Protein AF-A0A1C7MQ94-F1 (afdb_monomer_lite)

Sequence (84 aa):
MFTANPPTLSHRSATAPAKRLAFASNLSVYDTFPATVYDRRSEPATWSRLTPALAQRIKEELNSYKMEEMEVHAASRVHTQFFV

Secondary structure (DSSP, 8-state):
---------------S--------SS--------TTTS--PPSPPGGGG--HHHHHHHHHHHHHIIIII----GGGGGG-----

Organism: Grifola frondosa (NCBI:txid5627)

Structure (mmCIF, N/CA/C/O backbone):
data_AF-A0A1C7MQ94-F1
#
_entry.id   AF-A0A1C7MQ94-F1
#
loop_
_atom_site.group_PDB
_atom_site.id
_atom_site.type_symbol
_atom_site.label_atom_id
_atom_site.label_alt_id
_atom_site.label_comp_id
_atom_site.label_asym_id
_atom_site.label_entity_id
_atom_site.label_seq_id
_atom_site.pdbx_PDB_ins_code
_atom_site.Cartn_x
_atom_site.Cartn_y
_atom_site.Cartn_z
_atom_site.occupancy
_atom_site.B_iso_or_equiv
_atom_site.auth_seq_id
_atom_site.auth_comp_id
_atom_site.auth_asym_id
_atom_site.auth_atom_id
_atom_site.pdbx_PDB_model_num
ATOM 1 N N . MET A 1 1 ? -43.308 18.857 -24.533 1.00 43.84 1 MET A N 1
ATOM 2 C CA . MET A 1 1 ? -42.910 17.630 -23.814 1.00 43.84 1 MET A CA 1
ATOM 3 C C . MET A 1 1 ? -41.695 17.066 -24.531 1.00 43.84 1 MET A C 1
ATOM 5 O O . MET A 1 1 ? -41.838 16.666 -25.676 1.00 43.84 1 MET A O 1
ATOM 9 N N . PHE A 1 2 ? -40.506 17.140 -23.931 1.00 41.31 2 PHE A N 1
ATOM 10 C CA . PHE A 1 2 ? -39.268 16.637 -24.534 1.00 41.31 2 PHE A CA 1
ATOM 11 C C . PHE A 1 2 ? -38.872 15.341 -23.829 1.00 41.31 2 PHE A C 1
ATOM 13 O O . PHE A 1 2 ? -38.542 15.357 -22.647 1.00 41.31 2 PHE A O 1
ATOM 20 N N . THR A 1 3 ? -38.948 14.218 -24.537 1.00 46.12 3 THR A N 1
ATOM 21 C CA . THR A 1 3 ? -38.496 12.914 -24.044 1.00 46.12 3 THR A CA 1
ATOM 22 C C . THR A 1 3 ? -37.028 12.738 -24.426 1.00 46.12 3 THR A C 1
ATOM 24 O O . THR A 1 3 ? -36.713 12.501 -25.592 1.00 46.12 3 THR A O 1
ATOM 27 N N . ALA A 1 4 ? -36.122 12.895 -23.463 1.00 52.22 4 ALA A N 1
ATOM 28 C CA . ALA A 1 4 ? -34.713 12.571 -23.650 1.00 52.22 4 ALA A CA 1
ATOM 29 C C . ALA A 1 4 ? -34.538 11.046 -23.573 1.00 52.22 4 ALA A C 1
ATOM 31 O O . ALA A 1 4 ? -34.770 10.451 -22.522 1.00 52.22 4 ALA A O 1
ATOM 32 N N . ASN A 1 5 ? -34.154 10.410 -24.680 1.00 58.41 5 ASN A N 1
ATOM 33 C CA . ASN A 1 5 ? -33.758 9.002 -24.670 1.00 58.41 5 ASN A CA 1
ATOM 34 C C . ASN A 1 5 ? -32.302 8.899 -24.174 1.00 58.41 5 ASN A C 1
ATOM 36 O O . ASN A 1 5 ? -31.462 9.678 -24.638 1.00 58.41 5 ASN A O 1
ATOM 40 N N . PRO A 1 6 ? -31.969 7.972 -23.259 1.00 60.62 6 PRO A N 1
ATOM 41 C CA . PRO A 1 6 ? -30.596 7.796 -22.801 1.00 60.62 6 PRO A CA 1
ATOM 42 C C . PRO A 1 6 ? -29.717 7.249 -23.940 1.00 60.62 6 PRO A C 1
ATOM 44 O O . PRO A 1 6 ? -30.199 6.463 -24.761 1.00 60.62 6 PR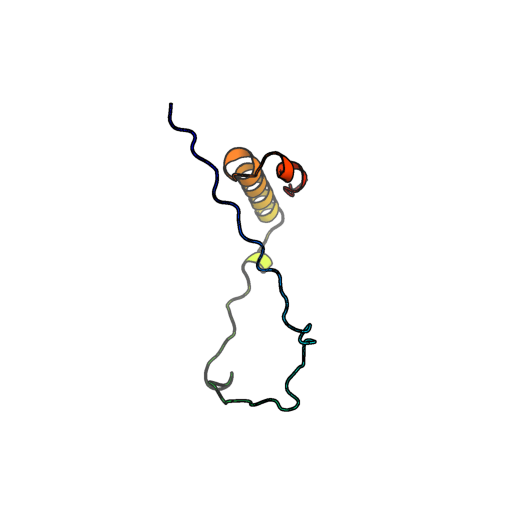O A O 1
ATOM 47 N N . PRO A 1 7 ? -28.427 7.630 -24.012 1.00 58.69 7 PRO A N 1
ATOM 48 C CA . PRO A 1 7 ? -27.521 7.086 -25.011 1.00 58.69 7 PRO A CA 1
ATOM 49 C C . PRO A 1 7 ? -27.331 5.592 -24.746 1.00 58.69 7 PRO A C 1
ATOM 51 O O . PRO A 1 7 ? -26.731 5.186 -23.751 1.00 58.69 7 PRO A O 1
ATOM 54 N N . THR A 1 8 ? -27.853 4.753 -25.637 1.00 59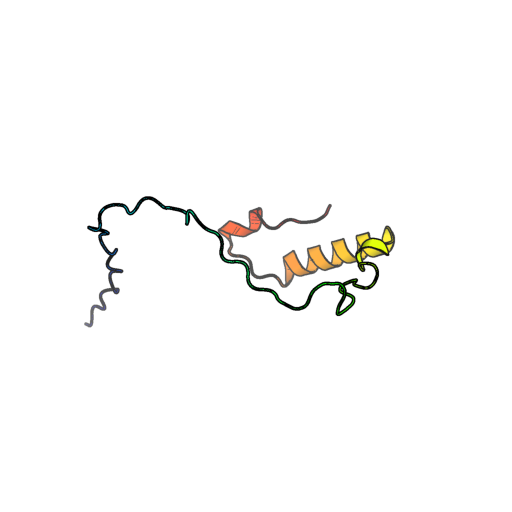.75 8 THR A N 1
ATOM 55 C CA . THR A 1 8 ? -27.580 3.318 -25.614 1.00 59.75 8 THR A CA 1
ATOM 56 C C . THR A 1 8 ? -26.098 3.125 -25.910 1.00 59.75 8 THR A C 1
ATOM 58 O O . THR A 1 8 ? -25.649 3.394 -27.028 1.00 59.75 8 THR A O 1
ATOM 61 N N . LEU A 1 9 ? -25.328 2.678 -24.915 1.00 57.22 9 LEU A N 1
ATOM 62 C CA . LEU A 1 9 ? -23.970 2.190 -25.126 1.00 57.22 9 LEU A CA 1
ATOM 63 C C . LEU A 1 9 ? -24.056 1.037 -26.126 1.00 57.22 9 LEU A C 1
ATOM 65 O O . LEU A 1 9 ? -24.493 -0.061 -25.789 1.00 57.22 9 LEU A O 1
ATOM 69 N N . SER A 1 10 ? -23.685 1.313 -27.375 1.00 57.28 10 SER A N 1
ATOM 70 C CA . SER A 1 10 ? -23.525 0.282 -28.388 1.00 57.28 10 SER A CA 1
ATOM 71 C C . SER A 1 10 ? -22.421 -0.644 -27.895 1.00 57.28 10 SER A C 1
ATOM 73 O O . SER A 1 10 ? -21.235 -0.307 -27.954 1.00 57.28 10 SER A O 1
ATOM 75 N N . HIS A 1 11 ? -22.815 -1.788 -27.330 1.00 58.62 11 HIS A N 1
ATOM 76 C CA . HIS A 1 11 ? -21.906 -2.901 -27.134 1.00 58.62 11 HIS A CA 1
ATOM 77 C C . HIS A 1 11 ? -21.336 -3.182 -28.517 1.00 58.62 11 HIS A C 1
ATOM 79 O O . HIS A 1 11 ? -22.064 -3.603 -29.414 1.00 58.62 11 HIS A O 1
ATOM 85 N N . ARG A 1 12 ? -20.051 -2.869 -28.714 1.00 55.28 12 ARG A N 1
ATOM 86 C CA . ARG A 1 12 ? -19.337 -3.232 -29.933 1.00 55.28 12 ARG A CA 1
ATOM 87 C C . ARG A 1 12 ? -19.412 -4.748 -30.019 1.00 55.28 12 ARG A C 1
ATOM 89 O O . ARG A 1 12 ? -18.642 -5.437 -29.356 1.00 55.28 12 ARG A O 1
ATOM 96 N N . SER A 1 13 ? -20.382 -5.253 -30.776 1.00 52.34 13 SER A N 1
ATOM 97 C CA . SER A 1 13 ? -20.484 -6.653 -31.143 1.00 52.34 13 SER A CA 1
ATOM 98 C C . SER A 1 13 ? -19.148 -7.011 -31.772 1.00 52.34 13 SER A C 1
ATOM 100 O O . SER A 1 13 ? -18.809 -6.533 -32.855 1.00 52.34 13 SER A O 1
ATOM 102 N N . ALA A 1 14 ? -18.325 -7.743 -31.026 1.00 60.06 14 ALA A N 1
ATOM 103 C CA . ALA A 1 14 ? -16.997 -8.131 -31.453 1.00 60.06 14 ALA A CA 1
ATOM 104 C C . ALA A 1 14 ? -17.136 -9.250 -32.487 1.00 60.06 14 ALA A C 1
ATOM 106 O O . ALA A 1 14 ? -16.919 -10.418 -32.194 1.00 60.06 14 ALA A O 1
ATOM 107 N N . THR A 1 15 ? -17.499 -8.894 -33.717 1.00 61.56 15 THR A N 1
ATOM 108 C CA . THR A 1 15 ? -17.493 -9.800 -34.873 1.00 61.56 15 THR A CA 1
ATOM 109 C C . THR A 1 15 ? -16.088 -9.910 -35.479 1.00 61.56 15 THR A C 1
ATOM 111 O O . THR A 1 15 ? -15.922 -10.009 -36.690 1.00 61.56 15 THR A O 1
ATOM 114 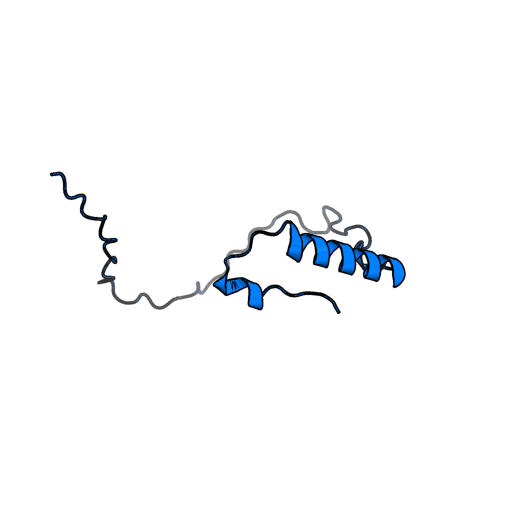N N . ALA A 1 16 ? -15.051 -9.864 -34.640 1.00 61.56 16 ALA A N 1
ATOM 115 C CA . ALA A 1 16 ? -13.688 -10.192 -35.032 1.00 61.56 16 ALA A CA 1
ATOM 116 C C . ALA A 1 16 ? -13.380 -11.600 -34.503 1.00 61.56 16 ALA A C 1
ATOM 118 O O . ALA A 1 16 ? -13.703 -11.874 -33.344 1.00 61.56 16 ALA A O 1
ATOM 119 N N . PRO A 1 17 ? -12.772 -12.499 -35.303 1.00 62.50 17 PRO A N 1
ATOM 120 C CA . PRO A 1 17 ? -12.375 -13.813 -34.810 1.00 62.50 17 PRO A CA 1
ATOM 121 C C . PRO A 1 17 ? -11.538 -13.620 -33.548 1.00 62.50 17 PRO A C 1
ATOM 123 O O . PRO A 1 17 ? -10.664 -12.748 -33.526 1.00 62.50 17 PRO A O 1
ATOM 126 N N . ALA A 1 18 ? -11.842 -14.386 -32.497 1.00 65.81 18 ALA A N 1
ATOM 127 C CA . ALA A 1 18 ? -11.161 -14.307 -31.213 1.00 65.81 18 ALA A CA 1
ATOM 128 C C . ALA A 1 18 ? -9.658 -14.503 -31.434 1.00 65.81 18 ALA A C 1
ATOM 130 O O . ALA A 1 18 ? -9.171 -15.630 -31.542 1.00 65.81 18 ALA A O 1
ATOM 131 N N . LYS A 1 19 ? -8.916 -13.398 -31.560 1.00 67.12 19 LYS A N 1
ATOM 132 C CA . LYS A 1 19 ? -7.460 -13.423 -31.595 1.00 67.12 19 LYS A CA 1
ATOM 133 C C . LYS A 1 19 ? -7.037 -14.011 -30.257 1.00 67.12 19 LYS A C 1
ATOM 135 O O . LYS A 1 19 ? -7.160 -13.364 -29.221 1.00 67.12 19 LYS A O 1
ATOM 140 N N . ARG A 1 20 ? -6.624 -15.278 -30.278 1.00 77.00 20 ARG A N 1
ATOM 141 C CA . ARG A 1 20 ? -6.053 -15.960 -29.120 1.00 77.00 20 ARG A CA 1
ATOM 142 C C . ARG A 1 20 ? -4.808 -15.175 -28.727 1.00 77.00 20 ARG A C 1
ATOM 144 O O . ARG A 1 20 ? -3.988 -14.879 -29.595 1.00 77.00 20 ARG A O 1
ATOM 151 N N . LEU A 1 21 ? -4.706 -14.799 -27.455 1.00 85.69 21 LEU A N 1
ATOM 152 C CA . LEU A 1 21 ? -3.523 -14.127 -26.933 1.00 85.69 21 LEU A CA 1
ATOM 153 C C . LEU A 1 21 ? -2.290 -14.963 -27.303 1.00 85.69 21 LEU A C 1
ATOM 155 O O . LEU A 1 21 ? -2.242 -16.158 -27.015 1.00 85.69 21 LEU A O 1
ATOM 159 N N . ALA A 1 22 ? -1.343 -14.344 -28.001 1.00 84.69 22 ALA A N 1
ATOM 160 C CA . ALA A 1 22 ? -0.108 -14.971 -28.447 1.00 84.69 22 ALA A CA 1
ATOM 161 C C . ALA A 1 22 ? 1.063 -14.130 -27.940 1.00 84.69 22 ALA A C 1
ATOM 163 O O . ALA A 1 22 ? 1.070 -12.909 -28.099 1.00 84.69 22 ALA A O 1
ATOM 164 N N . PHE A 1 23 ? 2.030 -14.786 -27.307 1.00 89.00 23 PHE A N 1
ATOM 165 C CA . PHE A 1 23 ? 3.257 -14.150 -26.842 1.00 89.00 23 PHE A CA 1
ATOM 166 C C . PHE A 1 23 ? 4.298 -14.137 -27.964 1.00 89.00 23 PHE A C 1
ATOM 168 O O . PHE A 1 23 ? 4.313 -15.029 -28.815 1.00 89.00 23 PHE A O 1
ATOM 175 N N . ALA A 1 24 ? 5.170 -13.130 -27.965 1.00 88.88 24 ALA A N 1
ATOM 176 C CA . ALA A 1 24 ? 6.297 -13.088 -28.886 1.00 88.88 24 ALA A CA 1
ATOM 177 C C . ALA A 1 24 ? 7.249 -14.265 -28.615 1.00 88.88 24 ALA A C 1
ATOM 179 O O . ALA A 1 24 ? 7.522 -14.604 -27.465 1.00 88.88 24 ALA A O 1
ATOM 180 N N . SER A 1 25 ? 7.762 -14.880 -29.679 1.00 90.75 25 SER A N 1
ATOM 181 C CA . SER A 1 25 ? 8.736 -15.975 -29.591 1.00 90.75 25 SER A CA 1
ATOM 182 C C . SER A 1 25 ? 10.147 -15.494 -29.251 1.00 90.75 25 SER A C 1
ATOM 184 O O . SER A 1 25 ? 11.001 -16.296 -28.887 1.00 90.75 25 SER A O 1
ATOM 186 N N . ASN A 1 26 ? 10.409 -14.198 -29.409 1.00 91.31 26 ASN A N 1
ATOM 187 C CA . ASN A 1 26 ? 11.689 -13.563 -29.152 1.00 91.31 26 ASN A CA 1
ATOM 188 C C . ASN A 1 26 ? 11.531 -12.387 -28.182 1.00 91.31 26 ASN A C 1
ATOM 190 O O . ASN A 1 26 ? 10.549 -11.646 -28.222 1.00 91.31 26 ASN A O 1
ATOM 194 N N . LEU A 1 27 ? 12.534 -12.218 -27.322 1.00 91.06 27 LEU A N 1
ATOM 195 C CA . LEU A 1 27 ? 12.638 -11.105 -26.388 1.00 91.06 27 LEU A CA 1
ATOM 196 C C . LEU A 1 27 ? 13.734 -10.154 -26.875 1.00 91.06 27 LEU A C 1
ATOM 198 O O . LEU A 1 27 ? 14.884 -10.562 -27.025 1.00 91.06 27 LEU A O 1
ATOM 202 N N . SER A 1 28 ? 13.388 -8.889 -27.096 1.00 91.25 28 SER A N 1
ATOM 203 C CA . SER A 1 28 ? 14.371 -7.823 -27.303 1.00 91.25 28 SER A CA 1
ATOM 204 C C . SER A 1 28 ? 14.717 -7.199 -25.955 1.00 91.25 28 SER A C 1
ATOM 206 O O . SER A 1 28 ? 13.834 -6.688 -25.268 1.00 91.25 28 SER A O 1
ATOM 208 N N . VAL A 1 29 ? 15.993 -7.248 -25.577 1.00 89.38 29 VAL A N 1
ATOM 209 C CA . VAL A 1 29 ? 16.515 -6.606 -24.364 1.00 89.38 29 VAL A CA 1
ATOM 210 C C . VAL A 1 29 ? 17.356 -5.411 -24.794 1.00 89.38 29 VAL A C 1
ATOM 212 O O . VAL A 1 29 ? 18.248 -5.554 -25.626 1.00 89.38 29 VAL A O 1
ATOM 215 N N . TYR A 1 30 ? 17.047 -4.239 -24.247 1.00 88.62 30 TYR A N 1
ATOM 216 C CA . TYR A 1 30 ? 17.820 -3.017 -24.444 1.00 88.62 30 TYR A CA 1
ATOM 217 C C . TYR A 1 30 ? 18.524 -2.674 -23.138 1.00 88.62 30 TYR A C 1
ATOM 219 O O . TYR A 1 30 ? 17.898 -2.701 -22.076 1.00 88.62 30 TYR A O 1
ATOM 227 N N . ASP A 1 31 ? 19.806 -2.336 -23.218 1.00 86.56 31 ASP A N 1
ATOM 228 C CA . ASP A 1 31 ? 20.572 -1.949 -22.042 1.00 86.56 31 ASP A CA 1
ATOM 229 C C . ASP A 1 31 ? 20.152 -0.558 -21.558 1.00 86.56 31 ASP A C 1
ATOM 231 O O . ASP A 1 31 ? 20.072 0.408 -22.319 1.00 86.56 31 ASP A O 1
ATOM 235 N N . THR A 1 32 ? 19.897 -0.458 -20.258 1.00 87.19 32 THR A N 1
ATOM 236 C CA . THR A 1 32 ? 19.702 0.809 -19.545 1.00 87.19 32 THR A CA 1
ATOM 237 C C . THR A 1 32 ? 20.813 0.984 -18.513 1.00 87.19 32 THR A C 1
ATOM 239 O O . THR A 1 32 ? 21.729 0.168 -18.433 1.00 87.19 32 THR A O 1
ATOM 242 N N . PHE A 1 33 ? 20.735 2.010 -17.662 1.00 86.38 33 PHE A N 1
ATOM 243 C CA . PHE A 1 33 ? 21.673 2.165 -16.549 1.00 86.38 33 PHE A CA 1
ATOM 244 C C . PHE A 1 33 ? 21.700 0.889 -15.684 1.00 86.38 33 PHE A C 1
ATOM 246 O O . PHE A 1 33 ? 20.643 0.481 -15.200 1.00 86.38 33 PHE A O 1
ATOM 253 N N . PRO A 1 34 ? 22.851 0.225 -15.487 1.00 83.56 34 PRO A N 1
ATOM 254 C CA . PRO A 1 34 ? 22.971 -0.923 -14.592 1.00 83.56 34 PRO A CA 1
ATOM 255 C C . PRO A 1 34 ? 23.108 -0.472 -13.128 1.00 83.56 34 PRO A C 1
ATOM 257 O O . PRO A 1 34 ? 23.442 0.676 -12.845 1.00 83.56 34 PRO A O 1
ATOM 260 N N . ALA A 1 35 ? 22.879 -1.385 -12.177 1.00 81.19 35 ALA A N 1
ATOM 261 C CA . ALA A 1 35 ? 23.016 -1.096 -10.739 1.00 81.19 35 ALA A CA 1
ATOM 262 C C . ALA A 1 35 ? 24.456 -0.736 -10.320 1.00 81.19 35 ALA A C 1
ATOM 264 O O . ALA A 1 35 ? 24.679 -0.223 -9.232 1.00 81.19 35 ALA A O 1
ATOM 265 N N . THR A 1 36 ? 25.445 -1.016 -11.171 1.00 86.31 36 THR A N 1
ATOM 266 C CA . THR A 1 36 ? 26.844 -0.617 -10.969 1.00 86.31 36 THR A CA 1
ATOM 267 C C . THR A 1 36 ? 27.087 0.860 -11.264 1.00 86.31 36 THR A C 1
ATOM 269 O O . THR A 1 36 ? 28.076 1.411 -10.795 1.00 86.31 36 THR A O 1
ATOM 272 N N . VAL A 1 37 ? 26.206 1.501 -12.040 1.00 90.62 37 VAL A N 1
ATOM 273 C CA . VAL A 1 37 ? 26.341 2.913 -12.427 1.00 90.62 37 VAL A CA 1
ATOM 274 C C . VAL A 1 37 ? 25.721 3.843 -11.384 1.00 90.62 37 VAL A C 1
ATOM 276 O O . VAL A 1 37 ? 26.134 4.993 -11.278 1.00 90.62 37 VAL A O 1
ATOM 279 N N . TYR A 1 38 ? 24.771 3.357 -10.581 1.00 90.06 38 TYR A N 1
ATOM 280 C CA . TYR A 1 38 ? 24.249 4.095 -9.434 1.00 90.06 38 TYR A CA 1
ATOM 281 C C . TYR A 1 38 ? 23.651 3.158 -8.383 1.00 90.06 38 TYR A C 1
ATOM 283 O O . TYR A 1 38 ? 23.075 2.118 -8.710 1.00 90.06 38 TYR A O 1
ATOM 291 N N . ASP A 1 39 ? 23.749 3.560 -7.117 1.00 89.56 39 ASP A N 1
ATOM 292 C CA . ASP A 1 39 ? 23.159 2.808 -6.016 1.00 89.56 39 ASP A CA 1
ATOM 293 C C . ASP A 1 39 ? 21.633 2.982 -5.994 1.00 89.56 39 ASP A C 1
ATOM 295 O O . ASP A 1 39 ? 21.115 4.097 -5.943 1.00 89.56 39 ASP A O 1
ATOM 299 N N . ARG A 1 40 ? 20.909 1.861 -6.044 1.00 91.31 40 ARG A N 1
ATOM 300 C CA . ARG A 1 40 ? 19.439 1.805 -5.972 1.00 91.31 40 ARG A CA 1
ATOM 301 C C . ARG A 1 40 ? 18.925 1.482 -4.575 1.00 91.31 40 ARG A C 1
ATOM 303 O O . ARG A 1 40 ? 17.718 1.317 -4.402 1.00 91.31 40 ARG A O 1
ATOM 310 N N . ARG A 1 41 ? 19.817 1.303 -3.599 1.00 90.25 41 ARG A N 1
ATOM 311 C CA . ARG A 1 41 ? 19.431 0.990 -2.226 1.00 90.25 41 ARG A CA 1
ATOM 312 C C . ARG A 1 41 ? 18.720 2.193 -1.619 1.00 90.25 41 ARG A C 1
ATOM 314 O O . ARG A 1 41 ? 19.225 3.310 -1.651 1.00 90.25 41 ARG A O 1
ATOM 321 N N . SER A 1 42 ? 17.534 1.947 -1.077 1.00 87.62 42 SER A N 1
ATOM 322 C CA . SER A 1 42 ? 16.848 2.916 -0.233 1.00 87.62 42 SER A CA 1
ATOM 323 C C . SER A 1 42 ? 17.406 2.860 1.186 1.00 87.62 42 SER A C 1
ATOM 325 O O . SER A 1 42 ? 17.976 1.850 1.606 1.00 87.62 42 SER A O 1
ATOM 327 N N . GLU A 1 43 ? 17.141 3.908 1.958 1.00 88.94 43 GLU A N 1
ATOM 328 C CA . GLU A 1 43 ? 17.246 3.846 3.415 1.00 88.94 43 GLU A CA 1
ATOM 329 C C . GLU A 1 43 ? 16.397 2.689 3.984 1.00 88.94 43 GLU A C 1
ATOM 331 O O . GLU A 1 43 ? 15.436 2.243 3.333 1.00 88.94 43 GLU A O 1
ATOM 336 N N . PRO A 1 44 ? 16.715 2.189 5.196 1.00 89.12 44 PRO A N 1
ATOM 337 C CA . PRO A 1 44 ? 15.911 1.175 5.862 1.00 89.12 44 PRO A CA 1
ATOM 338 C C . PRO A 1 44 ? 14.442 1.585 5.901 1.00 89.12 44 PRO A C 1
ATOM 340 O O . PRO A 1 44 ? 14.100 2.687 6.337 1.00 89.12 44 PRO A O 1
ATOM 343 N N . ALA A 1 45 ? 13.571 0.687 5.449 1.00 89.62 45 ALA A N 1
ATOM 344 C CA . ALA A 1 45 ? 12.162 0.998 5.282 1.00 89.62 45 ALA A CA 1
ATOM 345 C C . ALA A 1 45 ? 11.520 1.419 6.614 1.00 89.62 45 ALA A C 1
ATOM 347 O O . ALA A 1 45 ? 11.761 0.793 7.646 1.00 89.62 45 ALA A O 1
ATOM 348 N N . THR A 1 46 ? 10.666 2.444 6.601 1.00 89.31 46 THR A N 1
ATOM 349 C CA . THR A 1 46 ? 10.074 3.033 7.818 1.00 89.31 46 THR A CA 1
ATOM 350 C C . THR A 1 46 ? 9.356 2.006 8.697 1.00 89.31 46 THR A C 1
ATOM 352 O O . THR A 1 46 ? 9.426 2.088 9.922 1.00 89.31 46 THR A O 1
ATOM 355 N N . TRP A 1 47 ? 8.740 0.981 8.095 1.00 91.06 47 TRP A N 1
ATOM 356 C CA . TRP A 1 47 ? 8.063 -0.095 8.827 1.00 91.06 47 TRP A CA 1
ATOM 357 C C . TRP A 1 47 ? 9.005 -0.922 9.718 1.00 91.06 47 TRP A C 1
ATOM 359 O O . TRP A 1 47 ? 8.561 -1.478 10.718 1.00 91.06 47 TRP A O 1
ATOM 369 N N . SER A 1 48 ? 10.308 -0.964 9.413 1.00 90.38 48 SER A N 1
ATOM 370 C CA . SER A 1 48 ? 11.305 -1.669 10.235 1.00 90.38 48 SER A CA 1
ATOM 371 C C . SER A 1 48 ? 11.533 -1.015 11.603 1.00 90.38 48 SER A C 1
ATOM 373 O O . SER A 1 48 ? 12.057 -1.653 12.512 1.00 90.38 48 SER A O 1
ATOM 375 N N . ARG A 1 49 ? 11.127 0.252 11.768 1.00 91.31 49 ARG A N 1
ATOM 376 C CA . ARG A 1 49 ? 11.288 1.040 13.001 1.00 91.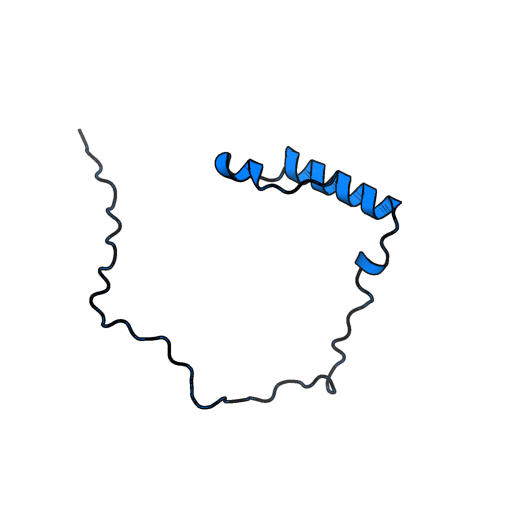31 49 ARG A CA 1
ATOM 377 C C . ARG A 1 49 ? 10.018 1.083 13.856 1.00 91.31 49 ARG A C 1
ATOM 379 O O . ARG A 1 49 ? 9.951 1.853 14.812 1.00 91.31 49 ARG A O 1
ATOM 386 N N . LEU A 1 50 ? 8.996 0.300 13.510 1.00 94.19 50 LEU A N 1
ATOM 387 C CA . LEU A 1 50 ? 7.729 0.293 14.234 1.00 94.19 50 LEU A CA 1
ATOM 388 C C . LEU A 1 50 ? 7.898 -0.319 15.626 1.00 94.19 50 LEU A C 1
ATOM 390 O O . LEU A 1 50 ? 8.178 -1.506 15.776 1.00 94.19 50 LEU A O 1
ATOM 394 N N . THR A 1 51 ? 7.667 0.494 16.655 1.00 95.88 51 THR A N 1
ATOM 395 C CA . THR A 1 51 ? 7.445 -0.009 18.012 1.00 95.88 51 THR A CA 1
ATOM 396 C C . THR A 1 51 ? 5.993 -0.476 18.152 1.00 95.88 51 THR A C 1
ATOM 398 O O . THR A 1 51 ? 5.122 0.035 17.441 1.00 95.88 51 THR A O 1
ATOM 401 N N . PRO A 1 52 ? 5.677 -1.392 19.087 1.00 96.06 52 PRO A N 1
ATOM 402 C CA . PRO A 1 52 ? 4.295 -1.817 19.321 1.00 96.06 52 PRO A CA 1
ATOM 403 C C . PRO A 1 52 ? 3.339 -0.645 19.597 1.00 96.06 52 PRO A C 1
ATOM 405 O O . PRO A 1 52 ? 2.234 -0.610 19.065 1.00 96.06 52 PRO A O 1
ATOM 408 N N . ALA A 1 53 ? 3.794 0.358 20.357 1.00 96.31 53 ALA A N 1
ATOM 409 C CA . ALA A 1 53 ? 3.012 1.559 20.653 1.00 96.31 53 ALA A CA 1
ATOM 410 C C . ALA A 1 53 ? 2.763 2.429 19.408 1.00 96.31 53 ALA A C 1
ATOM 412 O O . ALA A 1 53 ? 1.656 2.926 19.212 1.00 96.31 53 ALA A O 1
ATOM 413 N N . LEU A 1 54 ? 3.772 2.599 18.546 1.00 96.19 54 LEU A N 1
ATOM 414 C CA . LEU A 1 54 ? 3.617 3.349 17.298 1.00 96.19 54 LEU A CA 1
ATOM 415 C C . LEU A 1 54 ? 2.690 2.617 16.323 1.00 96.19 54 LEU A C 1
ATOM 417 O O . LEU A 1 54 ? 1.828 3.241 15.713 1.00 96.19 54 LEU A O 1
ATOM 421 N N . ALA A 1 55 ? 2.830 1.296 16.212 1.00 96.25 55 ALA A N 1
ATOM 422 C CA . ALA A 1 55 ? 1.946 0.483 15.389 1.00 96.25 55 ALA A CA 1
ATOM 423 C C . ALA A 1 55 ? 0.487 0.599 15.854 1.00 96.25 55 ALA A C 1
ATOM 425 O O . ALA A 1 55 ? -0.404 0.732 15.021 1.00 96.25 55 ALA A O 1
ATOM 426 N N . GLN A 1 56 ? 0.244 0.605 17.169 1.00 96.69 56 GLN A N 1
ATOM 427 C CA . GLN A 1 56 ? -1.097 0.792 17.719 1.00 96.69 56 GLN A CA 1
ATOM 428 C C . GLN A 1 56 ? -1.682 2.165 17.364 1.00 96.69 56 GLN A C 1
ATOM 430 O O . GLN A 1 56 ? -2.804 2.237 16.874 1.00 96.69 56 GLN A O 1
ATOM 435 N N . ARG A 1 57 ? -0.890 3.235 17.499 1.00 97.00 57 ARG A N 1
ATOM 436 C CA . ARG A 1 57 ? -1.309 4.586 17.099 1.00 97.00 57 ARG A CA 1
ATOM 437 C C . ARG A 1 57 ? -1.685 4.660 15.616 1.00 97.00 57 ARG A C 1
ATOM 439 O O . ARG A 1 57 ? -2.710 5.235 15.277 1.00 97.00 57 ARG A O 1
ATOM 446 N N . ILE A 1 58 ? -0.887 4.041 14.743 1.00 96.88 58 ILE A N 1
ATOM 447 C CA . ILE A 1 58 ? -1.162 3.999 13.298 1.00 96.88 58 ILE A CA 1
ATOM 448 C C . ILE A 1 58 ? -2.460 3.234 13.005 1.00 96.88 58 ILE A C 1
ATOM 450 O O . ILE A 1 58 ? -3.228 3.635 12.135 1.00 96.88 58 ILE A O 1
ATOM 454 N N . LYS A 1 59 ? -2.729 2.131 13.715 1.00 97.25 59 LYS A N 1
ATOM 455 C CA . LYS A 1 59 ? -3.984 1.380 13.553 1.00 97.25 59 LYS A CA 1
ATOM 456 C C . LYS A 1 59 ? -5.200 2.226 13.916 1.00 97.25 59 LYS A C 1
ATOM 458 O O . LYS A 1 59 ? -6.184 2.197 13.183 1.00 97.25 59 LYS A O 1
ATOM 463 N N . GLU A 1 60 ? -5.125 2.956 15.026 1.00 97.75 60 GLU A N 1
ATOM 464 C CA . GLU A 1 60 ? -6.191 3.853 15.482 1.00 97.75 60 GLU A CA 1
ATOM 465 C C . GLU A 1 60 ? -6.431 4.973 14.468 1.00 97.75 60 GLU A C 1
ATOM 467 O O . GLU A 1 60 ? -7.558 5.146 14.015 1.00 97.75 60 GLU A O 1
ATOM 472 N N . GLU A 1 61 ? -5.365 5.638 14.019 1.00 98.12 61 GLU A N 1
ATOM 473 C CA . GLU A 1 61 ? -5.425 6.680 12.989 1.00 98.12 61 GLU A CA 1
ATOM 474 C C . GLU A 1 61 ? -6.063 6.167 11.687 1.00 98.12 61 GLU A C 1
ATOM 476 O O . GLU A 1 61 ? -6.974 6.790 11.142 1.00 98.12 61 GLU A O 1
ATOM 481 N N . LEU A 1 62 ? -5.653 4.984 11.214 1.00 98.38 62 LEU A N 1
ATOM 482 C CA . LEU A 1 62 ? -6.22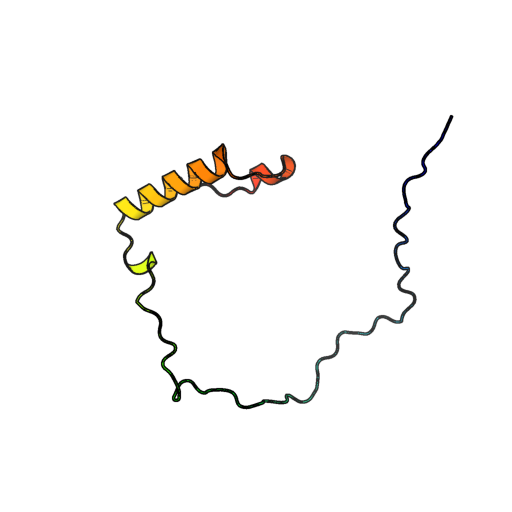1 4.380 10.008 1.00 98.38 62 LEU A CA 1
ATOM 483 C C . LEU A 1 62 ? -7.683 3.968 10.182 1.00 98.38 62 LEU A C 1
ATOM 485 O O . LEU A 1 62 ? -8.447 4.056 9.223 1.00 98.38 62 LEU A O 1
ATOM 489 N N . ASN A 1 63 ? -8.079 3.490 11.361 1.00 98.06 63 ASN A N 1
ATOM 490 C CA . ASN A 1 63 ? -9.476 3.168 11.633 1.00 98.06 63 ASN A CA 1
ATOM 491 C C . ASN A 1 63 ? -10.342 4.436 11.623 1.00 98.06 63 ASN A C 1
ATOM 493 O O . ASN A 1 63 ? -11.396 4.419 10.988 1.00 98.06 63 ASN A O 1
ATOM 497 N N . SER A 1 64 ? -9.885 5.528 12.245 1.00 98.06 64 SER A N 1
ATOM 498 C CA . SER A 1 64 ? -10.581 6.821 12.212 1.00 98.06 64 SER A CA 1
ATOM 499 C C . SER A 1 64 ? -10.715 7.345 10.786 1.00 98.06 64 SER A C 1
ATOM 501 O O . SER A 1 64 ? -11.827 7.619 10.343 1.00 98.06 64 SER A O 1
ATOM 503 N N . TYR A 1 65 ? -9.623 7.360 10.015 1.00 98.38 65 TYR A N 1
ATOM 504 C CA . TYR A 1 65 ? -9.656 7.775 8.611 1.00 98.38 65 TYR A CA 1
ATOM 505 C C . TYR A 1 65 ? -10.665 6.956 7.791 1.00 98.38 65 TYR A C 1
ATOM 507 O O . TYR A 1 65 ? -11.502 7.509 7.078 1.00 98.38 65 TYR A O 1
ATOM 515 N N . LYS A 1 66 ? -10.636 5.623 7.923 1.00 97.69 66 LYS A N 1
ATOM 516 C CA . LYS A 1 66 ? -11.543 4.717 7.199 1.00 97.69 66 LYS A CA 1
ATOM 517 C C . LYS A 1 66 ? -13.013 4.902 7.574 1.00 97.69 66 LYS A C 1
ATOM 519 O O . LYS A 1 66 ? -13.880 4.560 6.772 1.00 97.69 66 LYS A O 1
ATOM 524 N N . MET A 1 67 ? -13.285 5.361 8.792 1.00 95.69 67 MET A N 1
ATOM 525 C CA . MET A 1 67 ? -14.636 5.538 9.313 1.00 95.69 67 MET A CA 1
ATOM 526 C C . MET A 1 67 ? -15.205 6.924 8.996 1.00 95.69 67 MET A C 1
ATOM 528 O O . MET A 1 67 ? -16.381 7.023 8.648 1.00 95.69 67 MET A O 1
ATOM 532 N N . GLU A 1 68 ? -14.395 7.972 9.128 1.00 96.75 68 GLU A N 1
ATOM 533 C CA . GLU A 1 68 ? -14.860 9.363 9.144 1.00 96.75 68 GLU A CA 1
ATOM 534 C C . GLU A 1 68 ? -14.591 10.103 7.829 1.00 96.75 68 GLU A C 1
ATOM 536 O O . GLU A 1 68 ? -15.406 10.927 7.418 1.00 96.75 68 GLU A O 1
ATOM 541 N N . GLU A 1 69 ? -13.486 9.795 7.145 1.00 97.62 69 GLU A N 1
ATOM 542 C CA . GLU A 1 69 ? -13.010 10.573 5.991 1.00 97.62 69 GLU A CA 1
ATOM 543 C C . GLU A 1 69 ? -13.061 9.795 4.672 1.00 97.62 69 GLU A C 1
ATOM 545 O O . GLU A 1 69 ? -13.296 10.366 3.607 1.00 97.62 69 GLU A O 1
ATOM 550 N N . MET A 1 70 ? -12.829 8.482 4.713 1.00 97.94 70 MET A N 1
ATOM 551 C CA . MET A 1 70 ? -12.718 7.672 3.506 1.00 97.94 70 MET A CA 1
ATOM 552 C C . MET A 1 70 ? -14.093 7.404 2.883 1.00 97.94 70 MET A C 1
ATOM 554 O O . MET A 1 70 ? -14.880 6.588 3.370 1.00 97.94 70 MET A O 1
ATOM 558 N N . GLU A 1 71 ? -14.366 8.043 1.747 1.00 97.44 71 GLU A N 1
ATOM 559 C CA . GLU A 1 71 ? -15.592 7.808 0.990 1.00 97.44 71 GLU A CA 1
ATOM 560 C C . GLU A 1 71 ? -15.620 6.392 0.399 1.00 97.44 71 GLU A C 1
ATOM 562 O O . GLU A 1 71 ? -14.815 6.017 -0.455 1.00 97.44 71 GLU A O 1
ATOM 567 N N . VAL A 1 72 ? -16.597 5.595 0.832 1.00 97.12 72 VAL A N 1
ATOM 568 C CA . VAL A 1 72 ? -16.830 4.242 0.318 1.00 97.12 72 VAL A CA 1
ATOM 569 C C . VAL A 1 72 ? -18.291 4.092 -0.072 1.00 97.12 72 VAL A C 1
ATOM 571 O O . VAL A 1 72 ? -19.200 4.392 0.711 1.00 97.12 72 VAL A O 1
ATOM 574 N N . HIS A 1 73 ? -18.518 3.572 -1.280 1.00 98.06 73 HIS A N 1
ATOM 575 C CA . HIS A 1 73 ? -19.856 3.241 -1.759 1.00 98.06 73 HIS A CA 1
ATOM 576 C C . HIS A 1 73 ? -20.580 2.323 -0.760 1.00 98.06 73 HIS A C 1
ATOM 578 O O . HIS A 1 73 ? -19.990 1.372 -0.248 1.00 98.06 73 HIS A O 1
ATOM 584 N N . ALA A 1 74 ? -21.870 2.570 -0.506 1.00 95.94 74 ALA A N 1
ATOM 585 C CA . ALA A 1 74 ? -22.627 1.900 0.556 1.00 95.94 74 ALA A CA 1
ATOM 586 C C . ALA A 1 74 ? -22.553 0.362 0.487 1.00 95.94 74 ALA A C 1
ATOM 588 O O . ALA A 1 74 ? -22.294 -0.285 1.498 1.00 95.94 74 ALA A O 1
ATOM 589 N N . ALA A 1 75 ? -22.687 -0.214 -0.714 1.00 97.31 75 ALA A N 1
ATOM 590 C CA . ALA A 1 75 ? -22.596 -1.664 -0.931 1.00 97.31 75 ALA A CA 1
ATOM 591 C C . ALA A 1 75 ? -21.190 -2.247 -0.683 1.00 97.31 75 ALA A C 1
ATOM 593 O O . ALA A 1 75 ? -21.041 -3.450 -0.483 1.00 97.31 75 ALA A O 1
ATOM 594 N N . SER A 1 76 ? -20.156 -1.405 -0.688 1.00 97.94 76 SER A N 1
ATOM 595 C CA . SER A 1 76 ? -18.763 -1.821 -0.533 1.00 97.94 76 SER A CA 1
ATOM 596 C C . SER A 1 76 ? -18.235 -1.652 0.890 1.00 97.94 76 SER A C 1
ATOM 598 O O . SER A 1 76 ? -17.160 -2.169 1.173 1.00 97.94 76 SER A O 1
ATOM 600 N N . ARG A 1 77 ? -18.976 -0.996 1.796 1.00 95.75 77 ARG A N 1
ATOM 601 C CA . ARG A 1 77 ? -18.532 -0.717 3.178 1.00 95.75 77 ARG A CA 1
ATOM 602 C C . ARG A 1 77 ? -18.144 -1.969 3.965 1.00 95.75 77 ARG A C 1
ATOM 604 O O . ARG A 1 77 ? -17.234 -1.914 4.779 1.00 95.75 77 ARG A O 1
ATOM 611 N N . VAL A 1 78 ? -18.786 -3.104 3.682 1.00 96.44 78 VAL A N 1
ATOM 612 C CA . VAL A 1 78 ? -18.459 -4.404 4.298 1.00 96.44 78 VAL A CA 1
ATOM 613 C C . VAL A 1 78 ? -17.041 -4.890 3.964 1.00 96.44 78 VAL A C 1
ATOM 615 O O . VAL A 1 78 ? -16.470 -5.682 4.705 1.00 96.44 78 VAL A O 1
ATOM 618 N N . HIS A 1 79 ? -16.453 -4.399 2.871 1.00 97.25 79 HIS A N 1
ATOM 619 C CA . HIS A 1 79 ? -15.102 -4.754 2.441 1.00 97.25 79 HIS A CA 1
ATOM 620 C C . HIS A 1 79 ? -14.029 -3.812 3.009 1.00 97.25 79 HIS A C 1
ATOM 622 O O . HIS A 1 79 ? -12.840 -4.030 2.771 1.00 97.25 79 HIS A O 1
ATOM 628 N N . THR A 1 80 ? -14.412 -2.769 3.754 1.00 97.56 80 THR A N 1
ATOM 629 C CA . THR A 1 80 ? -13.451 -1.893 4.425 1.00 97.56 80 THR A CA 1
ATOM 630 C C . THR A 1 80 ? -12.792 -2.653 5.575 1.00 97.56 80 THR A C 1
ATOM 632 O O . THR A 1 80 ? -13.435 -3.000 6.562 1.00 97.56 80 THR A O 1
ATOM 635 N N . GLN A 1 81 ? -11.492 -2.925 5.453 1.00 97.69 81 GLN A N 1
ATOM 636 C CA . GLN A 1 81 ? -10.729 -3.628 6.484 1.00 97.69 81 GLN A CA 1
ATOM 637 C C . GLN A 1 81 ? -10.433 -2.693 7.661 1.00 97.69 81 GLN A C 1
ATOM 639 O O . GLN A 1 81 ? -9.791 -1.665 7.469 1.00 97.69 81 GLN A O 1
ATOM 644 N N . PHE A 1 82 ? -10.831 -3.072 8.873 1.00 97.12 82 PHE A N 1
ATOM 645 C CA . PHE A 1 82 ? -10.463 -2.388 10.117 1.00 97.12 82 PHE A CA 1
ATOM 646 C C . PHE A 1 82 ? -9.458 -3.221 10.920 1.00 97.12 82 PHE A C 1
ATOM 648 O O . PHE A 1 82 ? -9.365 -4.441 10.755 1.00 97.12 82 PHE A O 1
ATOM 655 N N . PHE A 1 83 ? -8.690 -2.553 11.776 1.00 95.75 83 PHE A N 1
ATOM 656 C CA . PHE A 1 83 ? -7.806 -3.201 12.742 1.00 95.75 83 PHE A CA 1
ATOM 657 C C . PHE A 1 83 ? -8.539 -3.412 14.073 1.00 95.75 83 PHE A C 1
ATOM 659 O O . PHE A 1 83 ? -9.236 -2.503 14.523 1.00 95.75 83 PHE A O 1
ATOM 666 N N . VAL A 1 84 ? -8.368 -4.595 14.674 1.00 85.31 84 VAL A N 1
ATOM 667 C CA . VAL A 1 84 ? -8.85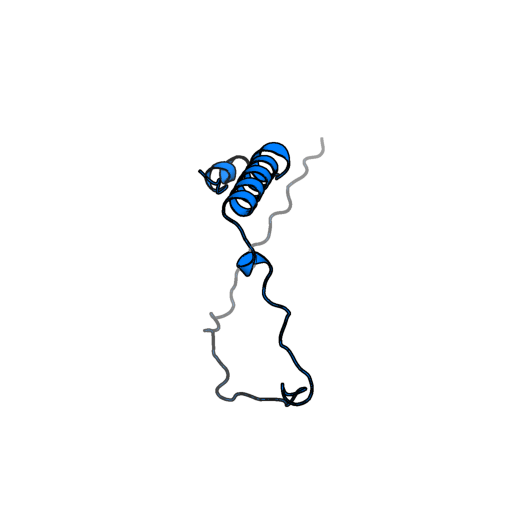3 -4.964 16.020 1.00 85.31 84 VAL A CA 1
ATOM 668 C C . VAL A 1 84 ? -7.696 -4.902 17.012 1.00 85.31 84 VAL A C 1
ATOM 670 O O . VAL A 1 84 ? -6.552 -5.225 16.594 1.00 85.31 84 VAL A O 1
#

pLDDT: mean 84.67, std 15.99, range [41.31, 98.38]

Radius of gyration: 25.94 Å; chains: 1; bounding box: 70×34×56 Å

Foldseek 3Di:
DDDDDDDDPPPPPPPDPPPDDDDDPDDDDDDDDDCVNDPPDDDDDPVVVDDPVNVVVVLVVVQCCLVPPDDDDPVCNVVRDHDD